Protein AF-A0A1T4L2Z7-F1 (afdb_monomer_lite)

Secondary structure (DSSP, 8-state):
--SSHHHHHHHTTT-S---S--STTSS-BTB-HHHHHHHHSHHHHHHT----SGGGEEEEE-TTS-EEEEEEE-TTB-TTT--BTTGGGHHHH-TTS----HHHHHH-TTS-TTSHHHHHHHHSPPPP---S---------

InterPro domains:
  IPR008228 Uncharacterised conserved protein UCP006173 [PTHR37421] (40-122)

Sequence (141 aa):
MARRTWYLLKWLRVFGLVVVTGIDSLFPAGYGSTMIEQLLDKKNWDALCRRCGRCCFEKIEDERGRVTYTTTACRYLDLDSRQCKIFENRFRINPECIALTPELVCTLDWLPDDCGYRAMLAAVPPPPEEQLHKRKVRRRR

pLDDT: mean 71.91, std 22.51, range [30.11, 95.75]

Organism: NCBI:txid115783

Radius of gyration: 19.52 Å; chains: 1; bounding box: 71×31×44 Å

Structure (mmCIF, N/CA/C/O backbone):
data_AF-A0A1T4L2Z7-F1
#
_entry.id   AF-A0A1T4L2Z7-F1
#
loop_
_atom_site.group_PDB
_atom_site.id
_atom_site.type_symbol
_atom_site.label_atom_id
_atom_site.label_alt_id
_atom_site.label_comp_id
_atom_site.label_asym_id
_atom_site.label_entity_id
_atom_site.label_seq_id
_atom_site.pdbx_PDB_ins_code
_atom_site.Cartn_x
_atom_site.Cartn_y
_atom_site.Cartn_z
_atom_site.occupancy
_atom_site.B_iso_or_equiv
_atom_site.auth_seq_id
_atom_site.auth_comp_id
_atom_site.auth_asym_id
_atom_site.auth_atom_id
_atom_site.pdbx_PDB_model_num
ATOM 1 N N . MET A 1 1 ? -7.483 1.767 24.468 1.00 36.66 1 MET A N 1
ATOM 2 C CA . MET A 1 1 ? -7.011 3.136 24.168 1.00 36.66 1 MET A CA 1
ATOM 3 C C . MET A 1 1 ? -5.496 3.109 23.975 1.00 36.66 1 MET A C 1
ATOM 5 O O . MET A 1 1 ? -4.810 3.182 24.974 1.00 36.66 1 MET A O 1
ATOM 9 N N . ALA A 1 2 ? -4.989 2.904 22.747 1.00 34.72 2 ALA A N 1
ATOM 10 C CA . ALA A 1 2 ? -3.572 3.123 22.354 1.00 34.72 2 ALA A CA 1
ATOM 11 C C . ALA A 1 2 ? -3.299 2.741 20.871 1.00 34.72 2 ALA A C 1
ATOM 13 O O . ALA A 1 2 ? -2.235 2.237 20.546 1.00 34.72 2 ALA A O 1
ATOM 14 N N . ARG A 1 3 ? -4.266 2.894 19.948 1.00 40.03 3 ARG A N 1
ATOM 15 C CA . ARG A 1 3 ? -4.123 2.397 18.553 1.00 40.03 3 ARG A CA 1
ATOM 16 C C . ARG A 1 3 ? -3.798 3.475 17.510 1.00 40.03 3 ARG A C 1
ATOM 18 O O . ARG A 1 3 ? -3.579 3.152 16.355 1.00 40.03 3 ARG A O 1
ATOM 25 N N . ARG A 1 4 ? -3.785 4.755 17.899 1.00 35.03 4 ARG A N 1
ATOM 26 C CA . ARG A 1 4 ? -3.696 5.901 16.969 1.00 35.03 4 ARG A CA 1
ATOM 27 C C . ARG A 1 4 ? -2.411 6.727 17.069 1.00 35.03 4 ARG A C 1
ATOM 29 O O . ARG A 1 4 ? -2.180 7.574 16.221 1.00 35.03 4 ARG A O 1
ATOM 36 N N . THR A 1 5 ? -1.573 6.503 18.077 1.00 30.22 5 THR A N 1
ATOM 37 C CA . THR A 1 5 ? -0.381 7.336 18.323 1.00 30.22 5 THR A CA 1
ATOM 38 C C . THR A 1 5 ? 0.841 6.921 17.500 1.00 30.22 5 THR A C 1
ATOM 40 O O . THR A 1 5 ? 1.730 7.738 17.287 1.00 30.22 5 THR A O 1
ATOM 43 N N . TRP A 1 6 ? 0.881 5.693 16.977 1.00 37.38 6 TRP A N 1
ATOM 44 C CA . TRP A 1 6 ? 2.058 5.173 16.270 1.00 37.38 6 TRP A CA 1
ATOM 45 C C . TRP A 1 6 ? 2.234 5.703 14.840 1.00 37.38 6 TRP A C 1
ATOM 47 O O . TRP A 1 6 ? 3.365 5.987 14.446 1.00 37.38 6 TRP A O 1
ATOM 57 N N . TYR A 1 7 ? 1.148 5.926 14.087 1.00 39.31 7 TYR A N 1
ATOM 58 C CA . TYR A 1 7 ? 1.249 6.540 12.754 1.00 39.31 7 TYR A CA 1
ATOM 59 C C . TYR A 1 7 ? 1.862 7.946 12.831 1.00 39.31 7 TYR A C 1
ATOM 61 O O . TYR A 1 7 ? 2.764 8.247 12.058 1.00 39.31 7 TYR A O 1
ATOM 69 N N . LEU A 1 8 ? 1.484 8.752 13.831 1.00 37.16 8 LEU A N 1
ATOM 70 C CA . LEU A 1 8 ? 2.027 10.098 14.067 1.00 37.16 8 LEU A CA 1
ATOM 71 C C . LEU A 1 8 ? 3.516 10.105 14.455 1.00 37.16 8 LEU A C 1
ATOM 73 O O . LEU A 1 8 ? 4.248 10.989 14.019 1.00 37.16 8 LEU A O 1
ATOM 77 N N . LEU A 1 9 ? 3.992 9.121 15.223 1.00 38.72 9 LEU A N 1
ATOM 78 C CA . LEU A 1 9 ? 5.397 9.048 15.654 1.00 38.72 9 LEU A CA 1
ATOM 79 C C . LEU A 1 9 ? 6.361 8.650 14.521 1.00 38.72 9 LEU A C 1
ATOM 81 O O . LEU A 1 9 ? 7.508 9.096 14.523 1.00 38.72 9 LEU A O 1
ATOM 85 N N . LYS A 1 10 ? 5.902 7.893 13.512 1.00 38.84 10 LYS A N 1
ATOM 86 C CA . LYS A 1 10 ? 6.675 7.654 12.276 1.00 38.84 10 LYS A CA 1
ATOM 87 C C . LYS A 1 10 ? 6.523 8.811 11.272 1.00 38.84 10 LYS A C 1
ATOM 89 O O . LYS A 1 10 ? 7.476 9.116 10.562 1.00 38.84 10 LYS A O 1
ATOM 94 N N . TRP A 1 11 ? 5.379 9.509 11.267 1.00 36.09 11 TRP A N 1
ATOM 95 C CA . TRP A 1 11 ? 5.121 10.694 10.425 1.00 36.09 11 TRP A CA 1
ATOM 96 C C . TRP A 1 11 ? 5.938 11.930 10.849 1.00 36.09 11 TRP A C 1
ATOM 98 O O . TRP A 1 11 ? 6.477 12.639 10.002 1.00 36.09 11 TRP A O 1
ATOM 108 N N . LEU A 1 12 ? 6.123 12.148 12.158 1.00 30.11 12 LEU A N 1
ATOM 109 C CA . LEU A 1 12 ? 6.913 13.261 12.712 1.00 30.11 12 LEU A CA 1
ATOM 110 C C . LEU A 1 12 ? 8.416 13.190 12.395 1.00 30.11 12 LEU A C 1
ATOM 112 O O . LEU A 1 12 ? 9.124 14.171 12.594 1.00 30.11 12 LEU A O 1
ATOM 116 N N . ARG A 1 13 ? 8.912 12.065 11.867 1.00 36.41 13 ARG A N 1
ATOM 117 C CA . ARG A 1 13 ? 10.308 11.921 11.424 1.00 36.41 13 ARG A CA 1
ATOM 118 C C . ARG A 1 13 ? 10.511 12.233 9.932 1.00 36.41 13 ARG A C 1
ATOM 120 O O . ARG A 1 13 ? 11.649 12.253 9.482 1.00 36.41 13 ARG A O 1
ATOM 127 N N . VAL A 1 14 ? 9.433 12.481 9.178 1.00 43.94 14 VAL A N 1
ATOM 128 C CA . VAL A 1 14 ? 9.466 12.685 7.713 1.00 43.94 14 VAL A CA 1
ATOM 129 C C . VAL A 1 14 ? 9.140 14.131 7.305 1.00 43.94 14 VAL A C 1
ATOM 131 O O . VAL A 1 14 ? 9.501 14.555 6.214 1.00 43.94 14 VAL A O 1
ATOM 134 N N . PHE A 1 15 ? 8.555 14.943 8.191 1.00 36.28 15 PHE A N 1
ATOM 135 C CA . PHE A 1 15 ? 8.264 16.366 7.941 1.00 36.28 15 PHE A CA 1
ATOM 136 C C . PHE A 1 15 ? 9.416 17.310 8.339 1.00 36.28 15 PHE A C 1
ATOM 138 O O . PHE A 1 15 ? 9.209 18.378 8.911 1.00 36.28 15 PHE A O 1
ATOM 145 N N . GLY A 1 16 ? 10.651 16.911 8.040 1.00 34.69 16 GLY A N 1
ATOM 146 C CA . GLY A 1 16 ? 11.806 17.804 8.060 1.00 34.69 16 GLY A CA 1
ATOM 147 C C . GLY A 1 16 ? 12.002 18.394 6.670 1.00 34.69 16 GLY A C 1
ATOM 148 O O . GLY A 1 16 ? 12.273 17.652 5.734 1.00 34.69 16 GLY A O 1
ATOM 149 N N . LEU A 1 17 ? 11.832 19.712 6.550 1.00 42.09 17 LEU A N 1
ATOM 150 C CA . LEU A 1 17 ? 12.167 20.540 5.389 1.00 42.09 17 LEU A CA 1
ATOM 151 C C . LEU A 1 17 ? 13.363 19.974 4.591 1.00 42.09 17 LEU A C 1
ATOM 153 O O . LEU A 1 17 ? 14.507 20.104 5.021 1.00 42.09 17 LEU A O 1
ATOM 157 N N . VAL A 1 18 ? 13.119 19.418 3.404 1.00 38.09 18 VAL A N 1
ATOM 158 C CA . VAL A 1 18 ? 14.136 19.380 2.348 1.00 38.09 18 VAL A CA 1
ATOM 159 C C . VAL A 1 18 ? 13.499 19.940 1.092 1.00 38.09 18 VAL A C 1
ATOM 161 O O . VAL A 1 18 ? 12.647 19.342 0.439 1.00 38.09 18 VAL A O 1
ATOM 164 N N . VAL A 1 19 ? 13.892 21.182 0.860 1.00 35.75 19 VAL A N 1
ATOM 165 C CA . VAL A 1 19 ? 13.697 21.967 -0.344 1.00 35.75 19 VAL A CA 1
ATOM 166 C C . VAL A 1 19 ? 14.149 21.154 -1.556 1.00 35.75 19 VAL A C 1
ATOM 168 O O . VAL A 1 19 ? 15.115 20.399 -1.494 1.00 35.75 19 VAL A O 1
ATOM 171 N N . VAL A 1 20 ? 13.424 21.337 -2.654 1.00 42.72 20 VAL A N 1
ATOM 172 C CA . VAL A 1 20 ? 13.698 20.837 -4.001 1.00 42.72 20 VAL A CA 1
ATOM 173 C C . VAL A 1 20 ? 15.110 21.242 -4.451 1.00 42.72 20 VAL A C 1
ATOM 175 O O . VAL A 1 20 ? 15.263 22.241 -5.134 1.00 42.72 20 VAL A O 1
ATOM 178 N N . THR A 1 21 ? 16.142 20.497 -4.062 1.00 43.75 21 THR A N 1
ATOM 179 C CA . THR A 1 21 ? 17.486 20.531 -4.660 1.00 43.75 21 THR A CA 1
ATOM 180 C C . THR A 1 21 ? 18.212 19.230 -4.309 1.00 43.75 21 THR A C 1
ATOM 182 O O . THR A 1 21 ? 18.564 19.029 -3.148 1.00 43.75 21 THR A O 1
ATOM 185 N N . GLY A 1 22 ? 18.467 18.368 -5.299 1.00 42.00 22 GLY A N 1
ATOM 186 C CA . GLY A 1 22 ? 19.474 17.305 -5.176 1.00 42.00 22 GLY A CA 1
ATOM 187 C C . GLY A 1 22 ? 18.988 15.864 -5.341 1.00 42.00 22 GLY A C 1
ATOM 188 O O . GLY A 1 22 ? 19.319 15.023 -4.512 1.00 42.00 22 GLY A O 1
ATOM 189 N N . ILE A 1 23 ? 18.264 15.556 -6.421 1.00 51.12 23 ILE A N 1
ATOM 190 C CA . ILE A 1 23 ? 18.202 14.173 -6.942 1.00 51.12 23 ILE A CA 1
ATOM 191 C C . ILE A 1 23 ? 19.439 13.816 -7.798 1.00 51.12 23 ILE A C 1
ATOM 193 O O . ILE A 1 23 ? 19.660 12.647 -8.092 1.00 51.12 23 ILE A O 1
ATOM 197 N N . ASP A 1 24 ? 20.291 14.798 -8.122 1.00 43.50 24 ASP A N 1
ATOM 198 C CA . ASP A 1 24 ? 21.467 14.651 -8.998 1.00 43.50 24 ASP A CA 1
ATOM 199 C C . ASP A 1 24 ? 22.632 13.824 -8.421 1.00 43.50 24 ASP A C 1
ATOM 201 O O . ASP A 1 24 ? 23.520 13.408 -9.160 1.00 43.50 24 ASP A O 1
ATOM 205 N N . SER A 1 25 ? 22.674 13.568 -7.110 1.00 47.09 25 SER A N 1
ATOM 206 C CA . SER A 1 25 ? 23.894 13.046 -6.466 1.00 47.09 25 SER A CA 1
ATOM 207 C C . SER A 1 25 ? 23.899 11.535 -6.208 1.00 47.09 25 SER A C 1
ATOM 209 O O . SER A 1 25 ? 24.896 11.015 -5.710 1.00 47.09 25 SER A O 1
ATOM 211 N N . LEU A 1 26 ? 22.802 10.824 -6.498 1.00 48.59 26 LEU A N 1
ATOM 212 C CA . LEU A 1 26 ? 22.665 9.382 -6.220 1.00 48.59 26 LEU A CA 1
ATOM 213 C C . LEU A 1 26 ? 22.529 8.509 -7.475 1.00 48.59 26 LEU A C 1
ATOM 215 O O . LEU A 1 26 ? 22.533 7.284 -7.360 1.00 48.59 26 LEU A O 1
ATOM 219 N N . PHE A 1 27 ? 22.464 9.111 -8.663 1.00 48.03 27 PHE A N 1
ATOM 220 C CA . PHE A 1 27 ? 22.361 8.385 -9.926 1.00 48.03 27 PHE A CA 1
ATOM 221 C C . PHE A 1 27 ? 23.576 8.713 -10.808 1.00 48.03 27 PHE A C 1
ATOM 223 O O . PHE A 1 27 ? 23.642 9.807 -11.364 1.00 48.03 27 PHE A O 1
ATOM 230 N N . PRO A 1 28 ? 24.577 7.815 -10.922 1.00 44.25 28 PRO A N 1
ATOM 231 C CA . PRO A 1 28 ? 25.730 8.055 -11.780 1.00 44.25 28 PRO A CA 1
ATOM 232 C C . PRO A 1 28 ? 25.286 8.202 -13.241 1.00 44.25 28 PRO A C 1
ATOM 234 O O . PRO A 1 28 ? 24.531 7.385 -13.774 1.00 44.25 28 PRO A O 1
ATOM 237 N N . ALA A 1 29 ? 25.758 9.279 -13.872 1.00 43.44 29 ALA A N 1
ATOM 238 C CA . ALA A 1 29 ? 25.493 9.641 -15.256 1.00 43.44 29 ALA A CA 1
ATOM 239 C C . ALA A 1 29 ? 25.912 8.506 -16.208 1.00 43.44 29 ALA A C 1
ATOM 241 O O . ALA A 1 29 ? 27.099 8.272 -16.424 1.00 43.44 29 ALA A O 1
ATOM 242 N N . GLY A 1 30 ? 24.938 7.790 -16.776 1.00 44.34 30 GLY A N 1
ATOM 243 C CA . GLY A 1 30 ? 25.217 6.705 -17.723 1.00 44.34 30 GLY A CA 1
ATOM 244 C C . GLY A 1 30 ? 24.032 5.808 -18.078 1.00 44.34 30 GLY A C 1
ATOM 245 O O . GLY A 1 30 ? 24.066 5.146 -19.111 1.00 44.34 30 GLY A O 1
ATOM 246 N N . TYR A 1 31 ? 22.960 5.807 -17.283 1.00 44.62 31 TYR A N 1
ATOM 247 C CA . TYR A 1 31 ? 21.668 5.270 -17.715 1.00 44.62 31 TYR A CA 1
ATOM 248 C C . TYR A 1 31 ? 20.909 6.358 -18.479 1.00 44.62 31 TYR A C 1
ATOM 250 O O . TYR A 1 31 ? 21.046 7.529 -18.137 1.00 44.62 31 TYR A O 1
ATOM 258 N N . GLY A 1 32 ? 20.120 6.012 -19.499 1.00 47.00 32 GLY A N 1
ATOM 259 C CA . GLY A 1 32 ? 19.231 6.970 -20.168 1.00 47.00 32 GLY A CA 1
ATOM 260 C C . GLY A 1 32 ? 18.276 7.606 -19.151 1.00 47.00 32 GLY A C 1
ATOM 261 O O . GLY A 1 32 ? 17.233 7.031 -18.840 1.00 47.00 32 GLY A O 1
ATOM 262 N N . SER A 1 33 ? 18.674 8.755 -18.599 1.00 52.88 33 SER A N 1
ATOM 263 C CA . SER A 1 33 ? 18.112 9.373 -17.390 1.00 52.88 33 SER A CA 1
ATOM 264 C C . SER A 1 33 ? 16.640 9.732 -17.553 1.00 52.88 33 SER A C 1
ATOM 266 O O . SER A 1 33 ? 15.844 9.576 -16.632 1.00 52.88 33 SER A O 1
ATOM 268 N N . THR A 1 34 ? 16.251 10.075 -18.775 1.00 54.81 34 THR A N 1
ATOM 269 C CA . THR A 1 34 ? 14.910 10.548 -19.103 1.00 54.81 34 THR A CA 1
ATOM 270 C C . THR A 1 34 ? 13.822 9.506 -18.868 1.00 54.81 34 THR A C 1
ATOM 272 O O . THR A 1 34 ? 12.734 9.871 -18.442 1.00 54.81 34 THR A O 1
ATOM 275 N N . MET A 1 35 ? 14.075 8.213 -19.107 1.00 58.28 35 MET A N 1
ATOM 276 C CA . MET A 1 35 ? 13.019 7.195 -19.020 1.00 58.28 35 MET A CA 1
ATOM 277 C C . MET A 1 35 ? 12.672 6.852 -17.568 1.00 58.28 35 MET A C 1
ATOM 279 O O . MET A 1 35 ? 11.495 6.739 -17.233 1.00 58.28 35 MET A O 1
ATOM 283 N N . ILE A 1 36 ? 13.677 6.722 -16.694 1.00 62.94 36 ILE A N 1
ATOM 284 C CA . ILE A 1 36 ? 13.454 6.471 -15.262 1.00 62.94 36 ILE A CA 1
ATOM 285 C C . ILE A 1 36 ? 12.857 7.717 -14.611 1.00 62.94 36 ILE A C 1
ATOM 287 O O . ILE A 1 36 ? 11.848 7.603 -13.928 1.00 62.94 36 ILE A O 1
ATOM 291 N N . GLU A 1 37 ? 13.388 8.908 -14.885 1.00 64.44 37 GLU A N 1
ATOM 292 C CA . GLU A 1 37 ? 12.806 10.163 -14.388 1.00 64.44 37 GLU A CA 1
ATOM 293 C C . GLU A 1 37 ? 11.343 10.328 -14.819 1.00 64.44 37 GLU A C 1
ATOM 295 O O . GLU A 1 37 ? 10.490 10.668 -14.000 1.00 64.44 37 GLU A O 1
ATOM 300 N N . GLN A 1 38 ? 11.018 10.006 -16.076 1.00 61.75 38 GLN A N 1
ATOM 301 C CA . GLN A 1 38 ? 9.637 10.005 -16.557 1.00 61.75 38 GLN A CA 1
ATOM 302 C C . GLN A 1 38 ? 8.774 8.960 -15.847 1.00 61.75 38 GLN A C 1
ATOM 304 O O . GLN A 1 38 ? 7.627 9.252 -15.531 1.00 61.75 38 GLN A O 1
ATOM 309 N N . LEU A 1 39 ? 9.282 7.757 -15.573 1.00 64.62 39 LEU A N 1
ATOM 310 C CA . LEU A 1 39 ? 8.547 6.718 -14.838 1.00 64.62 39 LEU A CA 1
ATOM 311 C C . LEU A 1 39 ? 8.280 7.098 -13.375 1.00 64.62 39 LEU A C 1
ATOM 313 O O . LEU A 1 39 ? 7.262 6.693 -12.813 1.00 64.62 39 LEU A O 1
ATOM 317 N N . LEU A 1 40 ? 9.182 7.875 -12.777 1.00 71.12 40 LEU A N 1
ATOM 318 C CA . LEU A 1 40 ? 9.064 8.397 -11.418 1.00 71.12 40 LEU A CA 1
ATOM 319 C C . LEU A 1 40 ? 8.160 9.639 -11.333 1.00 71.12 40 LEU A C 1
ATOM 321 O O . LEU A 1 40 ? 7.780 10.030 -10.226 1.00 71.12 40 LEU A O 1
ATOM 325 N N . ASP A 1 41 ? 7.750 10.225 -12.468 1.00 79.38 41 ASP A N 1
ATOM 326 C CA . ASP A 1 41 ? 6.675 11.218 -12.479 1.00 79.38 41 ASP A CA 1
ATOM 327 C C . ASP A 1 41 ? 5.414 10.624 -11.849 1.00 79.38 41 ASP A C 1
ATOM 329 O O . ASP A 1 41 ? 5.009 9.499 -12.147 1.00 79.38 41 ASP A O 1
ATOM 333 N N . LYS A 1 42 ? 4.745 11.405 -11.000 1.00 73.56 42 LYS A N 1
ATOM 334 C CA . LYS A 1 42 ? 3.601 10.951 -10.203 1.00 73.56 42 LYS A CA 1
ATOM 335 C C . LYS A 1 42 ? 2.520 10.259 -11.038 1.00 73.56 42 LYS A C 1
ATOM 337 O O . LYS A 1 42 ? 1.920 9.295 -10.563 1.00 73.56 42 LYS A O 1
ATOM 342 N N . LYS A 1 43 ? 2.242 10.743 -12.254 1.00 78.00 43 LYS A N 1
ATOM 343 C CA . LYS A 1 43 ? 1.200 10.169 -13.116 1.00 78.00 43 LYS A CA 1
ATOM 344 C C . LYS A 1 43 ? 1.609 8.794 -13.642 1.00 78.00 43 LYS A C 1
ATOM 346 O O . LYS A 1 43 ? 0.792 7.875 -13.641 1.00 78.00 43 LYS A O 1
ATOM 351 N N . ASN A 1 44 ? 2.863 8.655 -14.058 1.00 83.81 44 ASN A N 1
ATOM 352 C CA . ASN A 1 44 ? 3.408 7.396 -14.558 1.00 83.81 44 ASN A CA 1
ATOM 353 C C . ASN A 1 44 ? 3.620 6.397 -13.420 1.00 83.81 44 ASN A C 1
ATOM 355 O O . ASN A 1 44 ? 3.307 5.218 -13.567 1.00 83.81 44 ASN A O 1
ATOM 359 N 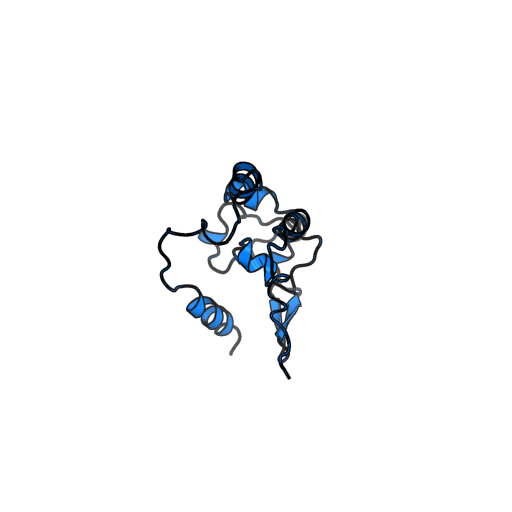N . TRP A 1 45 ? 4.020 6.886 -12.250 1.00 88.06 45 TRP A N 1
ATOM 360 C CA . TRP A 1 45 ? 4.146 6.093 -11.042 1.00 88.06 45 TRP A CA 1
ATOM 361 C C . TRP A 1 45 ? 2.804 5.500 -10.605 1.00 88.06 45 TRP A C 1
ATOM 363 O O . TRP A 1 45 ? 2.687 4.295 -10.391 1.00 88.06 45 TRP A O 1
ATOM 373 N N . ASP A 1 46 ? 1.747 6.313 -10.539 1.00 90.19 46 ASP A N 1
ATOM 374 C CA . ASP A 1 46 ? 0.405 5.836 -10.191 1.00 90.19 46 ASP A CA 1
ATOM 375 C C . ASP A 1 46 ? -0.164 4.839 -11.212 1.00 90.19 46 ASP A C 1
ATOM 377 O O . ASP A 1 46 ? -0.957 3.971 -10.832 1.00 90.19 46 ASP A O 1
ATOM 381 N N . ALA A 1 47 ? 0.275 4.899 -12.474 1.00 90.06 47 ALA A N 1
ATOM 382 C CA . ALA A 1 47 ? -0.090 3.926 -13.503 1.00 90.06 47 ALA A CA 1
ATOM 383 C C . ALA A 1 47 ? 0.497 2.524 -13.247 1.00 90.06 47 ALA A C 1
ATOM 385 O O . ALA A 1 47 ? -0.066 1.535 -13.715 1.00 90.06 47 ALA A O 1
ATOM 386 N N . LEU A 1 48 ? 1.563 2.407 -12.445 1.00 90.62 48 LEU A N 1
ATOM 387 C CA . LEU A 1 48 ? 2.127 1.116 -12.025 1.00 90.62 48 LEU A CA 1
ATOM 388 C C . LEU A 1 48 ? 1.229 0.381 -11.018 1.00 90.62 48 LEU A C 1
ATOM 390 O O . LEU A 1 48 ? 1.415 -0.811 -10.758 1.00 90.62 48 LEU A O 1
ATOM 394 N N . CYS A 1 49 ? 0.248 1.064 -10.422 1.00 90.94 49 CYS A N 1
ATOM 395 C CA . CYS A 1 49 ? -0.666 0.452 -9.471 1.00 90.94 49 CYS A CA 1
ATOM 396 C C . CYS A 1 49 ? -1.520 -0.636 -10.139 1.00 90.94 49 CYS A C 1
ATOM 398 O O . CYS A 1 49 ? -2.459 -0.351 -10.879 1.00 90.94 49 CYS A O 1
ATOM 400 N N . ARG A 1 50 ? -1.293 -1.902 -9.768 1.00 90.75 50 ARG A N 1
ATOM 401 C CA . ARG A 1 50 ? -2.098 -3.059 -10.221 1.00 90.75 50 ARG A CA 1
ATOM 402 C C . ARG A 1 50 ? -3.515 -3.121 -9.632 1.00 90.75 50 ARG A C 1
ATOM 404 O O . ARG A 1 50 ? -4.212 -4.107 -9.834 1.00 90.75 50 ARG A O 1
ATOM 411 N N . ARG A 1 51 ? -3.929 -2.117 -8.849 1.00 89.94 51 ARG A N 1
ATOM 412 C CA . ARG A 1 51 ? -5.247 -2.047 -8.184 1.00 89.94 51 ARG A CA 1
ATOM 413 C C . ARG A 1 51 ? -5.610 -3.309 -7.382 1.00 89.94 51 ARG A C 1
ATOM 415 O O . ARG A 1 51 ? -6.760 -3.719 -7.335 1.00 89.94 51 ARG A O 1
ATOM 422 N N . CYS A 1 52 ? -4.627 -3.905 -6.706 1.00 91.12 52 CYS A N 1
ATOM 423 C CA . CYS A 1 52 ? -4.806 -5.140 -5.933 1.00 91.12 52 CYS A CA 1
ATOM 424 C C . CYS A 1 52 ? -5.414 -4.940 -4.529 1.00 91.12 52 CYS A C 1
ATOM 426 O O . CYS A 1 52 ? -5.624 -5.910 -3.803 1.00 91.12 52 CYS A O 1
ATOM 428 N N . GLY A 1 53 ? -5.626 -3.696 -4.088 1.00 91.50 53 GLY A N 1
ATOM 429 C CA . GLY A 1 53 ? -6.256 -3.367 -2.802 1.00 91.50 53 GLY A CA 1
ATOM 430 C C . GLY A 1 53 ? -5.437 -3.685 -1.540 1.00 91.50 53 GLY A C 1
ATOM 431 O O . GLY A 1 53 ? -5.840 -3.292 -0.449 1.00 91.50 53 GLY A O 1
ATOM 432 N N . ARG A 1 54 ? -4.267 -4.335 -1.636 1.00 91.12 54 ARG A N 1
ATOM 433 C CA . ARG A 1 54 ? -3.445 -4.721 -0.464 1.00 91.12 54 ARG A CA 1
ATOM 434 C C . ARG A 1 54 ? -2.992 -3.517 0.372 1.00 91.12 54 ARG A C 1
ATOM 436 O O . ARG A 1 54 ? -3.010 -3.549 1.604 1.00 91.12 54 ARG A O 1
ATOM 443 N N . CYS A 1 55 ? -2.660 -2.399 -0.274 1.00 92.12 55 CYS A N 1
ATOM 444 C CA . CYS A 1 55 ? -2.327 -1.152 0.421 1.00 92.12 55 CYS A CA 1
ATOM 445 C C . CYS A 1 55 ? -3.522 -0.541 1.184 1.00 92.12 55 CYS A C 1
ATOM 447 O O . CYS A 1 55 ? -3.293 0.248 2.097 1.00 92.12 55 CYS A O 1
ATOM 449 N N . CYS A 1 56 ? -4.761 -0.965 0.908 1.00 94.38 56 CYS A N 1
ATOM 450 C CA . CYS A 1 56 ? -5.980 -0.440 1.524 1.00 94.38 56 CYS A CA 1
ATOM 451 C C . CYS A 1 56 ? -6.439 -1.181 2.792 1.00 94.38 56 CYS A C 1
ATOM 453 O O . CYS A 1 56 ? -7.364 -0.703 3.438 1.00 94.38 56 CYS A O 1
ATOM 455 N N . PHE A 1 57 ? -5.840 -2.315 3.162 1.00 93.81 57 PHE A N 1
ATOM 456 C CA . PHE A 1 57 ? -6.139 -2.988 4.438 1.00 93.81 57 PHE A CA 1
ATOM 457 C C . PHE A 1 57 ? -5.387 -2.345 5.600 1.00 93.81 57 PHE A C 1
ATOM 459 O O . PHE A 1 57 ? -4.302 -1.808 5.398 1.00 93.81 57 PHE A O 1
ATOM 466 N N . GLU A 1 58 ? -5.920 -2.397 6.813 1.00 92.06 58 GLU A N 1
ATOM 467 C CA . GLU A 1 58 ? -5.181 -1.981 8.005 1.00 92.06 58 GLU A CA 1
ATOM 468 C C . GLU A 1 58 ? -4.000 -2.933 8.252 1.00 92.06 58 GLU A C 1
ATOM 470 O O . GLU A 1 58 ? -4.098 -4.145 8.023 1.00 92.06 58 GLU A O 1
ATOM 475 N N . LYS A 1 59 ? -2.877 -2.357 8.689 1.00 90.50 59 LYS A N 1
ATOM 476 C CA . LYS A 1 59 ? -1.650 -3.076 9.027 1.00 90.50 59 LYS A CA 1
ATOM 477 C C . LYS A 1 59 ? -1.398 -2.964 10.519 1.00 90.50 59 LYS A C 1
ATOM 479 O O . LYS A 1 59 ? -1.555 -1.885 11.083 1.00 90.50 59 LYS A O 1
ATOM 484 N N . ILE A 1 60 ? -0.952 -4.057 11.120 1.00 92.62 60 ILE A N 1
ATOM 485 C CA . ILE A 1 60 ? -0.467 -4.078 12.499 1.00 92.62 60 ILE A CA 1
ATOM 486 C C . ILE A 1 60 ? 0.989 -4.524 12.506 1.00 92.62 60 ILE A C 1
ATOM 488 O O . ILE A 1 60 ? 1.367 -5.426 11.760 1.00 92.62 60 ILE A O 1
ATOM 492 N N . GLU A 1 61 ? 1.792 -3.868 13.329 1.00 91.88 61 GLU A N 1
ATOM 493 C CA . GLU A 1 61 ? 3.186 -4.221 13.580 1.00 91.88 61 GLU A CA 1
ATOM 494 C C . GLU A 1 61 ? 3.264 -4.925 14.938 1.00 91.88 61 GLU A C 1
ATOM 496 O O . GLU A 1 61 ? 2.624 -4.481 15.895 1.00 91.88 61 GLU A O 1
ATOM 501 N N . ASP A 1 62 ? 3.979 -6.047 15.009 1.00 90.75 62 ASP A N 1
ATOM 502 C CA . ASP A 1 62 ? 4.222 -6.756 16.267 1.00 90.75 62 ASP A CA 1
ATOM 503 C C . ASP A 1 62 ? 5.453 -6.208 17.016 1.00 90.75 62 ASP A C 1
ATOM 505 O O . ASP A 1 62 ? 6.173 -5.336 16.532 1.00 90.75 62 ASP A O 1
ATOM 509 N N . GLU A 1 63 ? 5.729 -6.745 18.207 1.00 93.44 63 GLU A N 1
ATOM 510 C CA . GLU A 1 63 ? 6.883 -6.350 19.034 1.00 93.44 63 GLU A CA 1
ATOM 511 C C . GLU A 1 63 ? 8.246 -6.604 18.361 1.00 93.44 63 GLU A C 1
ATOM 513 O O . GLU A 1 63 ? 9.267 -6.084 18.807 1.00 93.44 63 GLU A O 1
ATOM 518 N N . ARG A 1 64 ? 8.279 -7.408 17.292 1.00 90.62 64 ARG A N 1
ATOM 519 C CA . ARG A 1 64 ? 9.480 -7.749 16.519 1.00 90.62 64 ARG A CA 1
ATOM 520 C C . ARG A 1 64 ? 9.594 -6.928 15.231 1.00 90.62 64 ARG A C 1
ATOM 522 O O . ARG A 1 64 ? 10.504 -7.184 14.445 1.00 90.62 64 ARG A O 1
ATOM 529 N N . GLY A 1 65 ? 8.689 -5.978 14.997 1.00 86.81 65 GLY A N 1
ATOM 530 C CA . GLY A 1 65 ? 8.664 -5.148 13.794 1.00 86.81 65 GLY A CA 1
ATOM 531 C C . GLY A 1 65 ? 8.045 -5.827 12.569 1.00 86.81 65 GLY A C 1
ATOM 532 O O . GLY A 1 65 ? 8.135 -5.307 11.457 1.00 86.81 65 GLY A O 1
ATOM 533 N N . ARG A 1 66 ? 7.410 -6.998 12.721 1.00 88.62 66 ARG A N 1
ATOM 534 C CA . ARG A 1 66 ? 6.736 -7.671 11.606 1.00 88.62 66 ARG A CA 1
ATOM 535 C C . ARG A 1 66 ? 5.389 -7.016 11.359 1.00 88.62 66 ARG A C 1
ATOM 537 O O . ARG A 1 66 ? 4.512 -7.017 12.220 1.00 88.62 66 ARG A O 1
ATOM 544 N N . VAL A 1 67 ? 5.196 -6.550 10.133 1.00 90.94 67 VAL A N 1
ATOM 545 C CA . VAL A 1 67 ? 3.929 -5.970 9.699 1.00 90.94 67 VAL A CA 1
ATOM 546 C C . VAL A 1 67 ? 3.038 -7.041 9.064 1.00 90.94 67 VAL A C 1
ATOM 548 O O . VAL A 1 67 ? 3.454 -7.750 8.149 1.00 90.94 67 VAL A O 1
ATOM 551 N N . THR A 1 68 ? 1.796 -7.148 9.534 1.00 89.50 68 THR A N 1
ATOM 552 C CA . THR A 1 68 ? 0.786 -8.084 9.017 1.00 89.50 68 THR A CA 1
ATOM 553 C C . THR A 1 68 ? -0.498 -7.366 8.617 1.00 89.50 68 THR A C 1
ATOM 555 O O . THR A 1 68 ? -0.846 -6.312 9.154 1.00 89.50 68 THR A O 1
ATOM 558 N N . TYR A 1 69 ? -1.198 -7.933 7.633 1.00 90.31 69 TYR A N 1
ATOM 559 C CA . TYR A 1 69 ? -2.493 -7.437 7.177 1.00 90.31 69 TYR A CA 1
ATOM 560 C C . TYR A 1 69 ? -3.603 -7.901 8.113 1.00 90.31 69 TYR A C 1
ATOM 562 O O . TYR A 1 69 ? -3.617 -9.049 8.555 1.00 90.31 69 TYR A O 1
ATOM 570 N N . THR A 1 70 ? -4.578 -7.032 8.339 1.00 91.81 70 THR A N 1
ATOM 571 C CA . THR A 1 70 ? -5.836 -7.395 8.996 1.00 91.81 70 THR A CA 1
ATOM 572 C C . THR A 1 70 ? -6.954 -7.578 7.966 1.00 91.81 70 THR A C 1
ATOM 574 O O . THR A 1 70 ? -6.806 -7.249 6.786 1.00 91.81 70 THR A O 1
ATOM 577 N N . THR A 1 71 ? -8.109 -8.069 8.413 1.00 92.06 71 THR A N 1
ATOM 578 C CA . THR A 1 71 ? -9.336 -8.138 7.603 1.00 92.06 71 THR A CA 1
ATOM 579 C C . THR A 1 71 ? -10.056 -6.791 7.491 1.00 92.06 71 THR A C 1
ATOM 581 O O . THR A 1 71 ? -11.039 -6.681 6.760 1.00 92.06 71 THR A O 1
ATOM 584 N N . THR A 1 72 ? -9.584 -5.757 8.191 1.00 94.75 72 THR A N 1
ATOM 585 C CA . THR A 1 72 ? -10.199 -4.430 8.189 1.00 94.75 72 THR A CA 1
ATOM 586 C C . THR A 1 72 ? -9.777 -3.665 6.939 1.00 94.75 72 THR A C 1
ATOM 588 O O . THR A 1 72 ? -8.618 -3.277 6.785 1.00 94.75 72 THR A O 1
ATOM 591 N N . ALA A 1 73 ? -10.720 -3.434 6.031 1.00 94.38 73 ALA A N 1
ATOM 592 C CA . ALA A 1 73 ? -10.497 -2.625 4.840 1.00 94.38 73 ALA A CA 1
ATOM 593 C C . ALA A 1 73 ? -10.707 -1.128 5.110 1.00 94.38 73 ALA A C 1
ATOM 595 O O . ALA A 1 73 ? -11.559 -0.726 5.903 1.00 94.38 73 ALA A O 1
ATOM 596 N N . CYS A 1 74 ? -9.973 -0.287 4.382 1.00 93.94 74 CYS A N 1
ATOM 597 C CA . CYS A 1 74 ? -10.268 1.135 4.262 1.00 93.94 74 CYS A CA 1
ATOM 598 C C . CYS A 1 74 ? -11.704 1.339 3.760 1.00 93.94 74 CYS A C 1
ATOM 600 O O . CYS A 1 74 ? -12.146 0.665 2.831 1.00 93.94 74 CYS A O 1
ATOM 602 N N . ARG A 1 75 ? -12.398 2.347 4.301 1.00 94.31 75 ARG A N 1
ATOM 603 C CA . ARG A 1 75 ? -13.784 2.690 3.928 1.00 94.31 75 ARG A CA 1
ATOM 604 C C . ARG A 1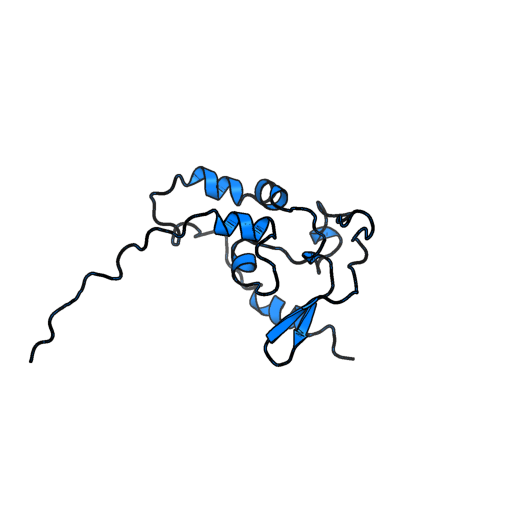 75 ? -13.999 3.004 2.441 1.00 94.31 75 ARG A C 1
ATOM 606 O O . ARG A 1 75 ? -15.138 3.051 1.993 1.00 94.31 75 ARG A O 1
ATOM 613 N N . TYR A 1 76 ? -12.926 3.292 1.703 1.00 95.44 76 TYR A N 1
ATOM 614 C CA . TYR A 1 76 ? -12.965 3.621 0.276 1.00 95.44 76 TYR A CA 1
ATOM 615 C C . TYR A 1 76 ? -12.524 2.466 -0.632 1.00 95.44 76 TYR A C 1
ATOM 617 O O . TYR A 1 76 ? -12.451 2.645 -1.850 1.00 95.44 76 TYR A O 1
ATOM 625 N N . LEU A 1 77 ? -12.202 1.302 -0.063 1.00 95.75 77 LEU A N 1
ATOM 626 C CA . LEU A 1 77 ? -11.945 0.093 -0.832 1.00 95.75 77 LEU A CA 1
ATOM 627 C C . LEU A 1 77 ? -13.276 -0.540 -1.236 1.00 95.75 77 LEU A C 1
ATOM 629 O O . LEU A 1 77 ? -14.148 -0.770 -0.402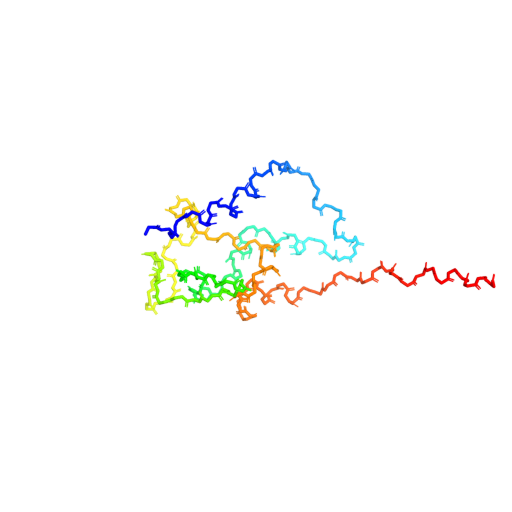 1.00 95.75 77 LEU A O 1
ATOM 633 N N . ASP A 1 78 ? -13.419 -0.838 -2.518 1.00 95.06 78 ASP A N 1
ATOM 634 C CA . ASP A 1 78 ? -14.467 -1.717 -3.008 1.00 95.06 78 ASP A CA 1
ATOM 635 C C . ASP A 1 78 ? -14.028 -3.178 -2.820 1.00 95.06 78 ASP A C 1
ATOM 637 O O . ASP A 1 78 ? -12.976 -3.572 -3.324 1.00 95.06 78 ASP A O 1
ATOM 641 N N . LEU A 1 79 ? -14.766 -3.963 -2.031 1.00 92.44 79 LEU A N 1
ATOM 642 C CA . LEU A 1 79 ? -14.348 -5.323 -1.668 1.00 92.44 79 LEU A CA 1
ATOM 643 C C . LEU A 1 79 ? -14.535 -6.325 -2.810 1.00 92.44 79 LEU A C 1
ATOM 645 O O . LEU A 1 79 ? -13.723 -7.243 -2.926 1.00 92.44 79 LEU A O 1
ATOM 649 N N . ASP A 1 80 ? -15.537 -6.109 -3.662 1.00 92.31 80 ASP A N 1
ATOM 650 C CA . ASP A 1 80 ? -15.829 -6.948 -4.822 1.00 92.31 80 ASP A CA 1
ATOM 651 C C . ASP A 1 80 ? -14.783 -6.751 -5.922 1.00 92.31 80 ASP A C 1
ATOM 653 O O . ASP A 1 80 ? -14.132 -7.697 -6.360 1.00 92.31 80 ASP A O 1
ATOM 657 N N . SER A 1 81 ? -14.555 -5.501 -6.331 1.00 92.88 81 SER A N 1
ATOM 658 C CA . SER A 1 81 ? -13.610 -5.182 -7.408 1.00 92.88 81 SER A CA 1
ATOM 659 C C . SER A 1 81 ? -12.158 -5.040 -6.941 1.00 92.88 81 SER A C 1
ATOM 661 O O . SER A 1 81 ? -11.255 -4.988 -7.774 1.00 92.88 81 SER A O 1
ATOM 663 N N . ARG A 1 82 ? -11.917 -4.945 -5.624 1.00 91.75 82 ARG A N 1
ATOM 664 C CA . ARG A 1 82 ? -10.617 -4.631 -4.988 1.00 91.75 82 ARG A CA 1
ATOM 665 C C . ARG A 1 82 ? -10.029 -3.264 -5.362 1.00 91.75 82 ARG A C 1
ATOM 667 O O . ARG A 1 82 ? -8.865 -2.990 -5.054 1.00 91.75 82 ARG A O 1
ATOM 674 N N . GLN A 1 83 ? -10.820 -2.377 -5.965 1.00 92.94 83 GLN A N 1
ATOM 675 C CA . GLN A 1 83 ? -10.365 -1.064 -6.421 1.00 92.94 83 GLN A CA 1
ATOM 676 C C . GLN A 1 83 ? -10.635 0.032 -5.383 1.00 92.94 83 GLN A C 1
ATOM 678 O O . GLN A 1 83 ? -11.633 0.025 -4.663 1.00 92.94 83 GLN A O 1
ATOM 683 N N . CYS A 1 84 ? -9.732 1.011 -5.306 1.00 93.88 84 CYS A N 1
ATOM 684 C CA . CYS A 1 84 ? -9.937 2.199 -4.482 1.00 93.88 84 CYS A CA 1
ATOM 685 C C . CYS A 1 84 ? -10.868 3.174 -5.212 1.00 93.88 84 CYS A C 1
ATOM 687 O O . CYS A 1 84 ? -10.516 3.684 -6.275 1.00 93.88 84 CYS A O 1
ATOM 689 N N . LYS A 1 85 ? -12.023 3.480 -4.611 1.00 94.25 85 LYS A N 1
ATOM 690 C CA . LYS A 1 85 ? -13.064 4.346 -5.200 1.00 94.25 85 LYS A CA 1
ATOM 691 C C . LYS A 1 85 ? -12.615 5.794 -5.398 1.00 94.25 85 LYS A C 1
ATOM 693 O O . LYS A 1 85 ? -13.203 6.522 -6.185 1.00 94.25 85 LYS A O 1
ATOM 698 N N . ILE A 1 86 ? -11.584 6.215 -4.669 1.00 94.75 86 ILE A N 1
ATOM 699 C CA . ILE A 1 86 ? -11.087 7.596 -4.647 1.00 94.75 86 ILE A CA 1
ATOM 700 C C . ILE A 1 86 ? -9.617 7.694 -5.064 1.00 94.75 86 ILE A C 1
ATOM 702 O O . ILE A 1 86 ? -8.944 8.631 -4.649 1.00 94.75 86 ILE A O 1
ATOM 706 N N . PHE A 1 87 ? -9.085 6.729 -5.824 1.00 93.00 87 PHE A N 1
ATOM 707 C CA . PHE A 1 87 ? -7.639 6.593 -6.050 1.00 93.00 87 PHE A CA 1
ATOM 708 C C . PHE A 1 87 ? -6.955 7.901 -6.485 1.00 93.00 87 PHE A C 1
ATOM 710 O O . PHE A 1 87 ? -5.956 8.288 -5.886 1.00 93.00 87 PHE A O 1
ATOM 717 N N . GLU A 1 88 ? -7.525 8.631 -7.443 1.00 92.06 88 GLU A N 1
ATOM 718 C CA . GLU A 1 88 ? -6.975 9.896 -7.962 1.00 92.06 88 GLU A CA 1
ATOM 719 C C . GLU A 1 88 ? -6.910 11.009 -6.903 1.00 92.06 88 GLU A C 1
ATOM 721 O O . GLU A 1 88 ? -5.972 11.801 -6.864 1.00 92.06 88 GLU A O 1
ATOM 726 N N . ASN A 1 89 ? -7.885 11.039 -5.993 1.00 93.12 89 ASN A N 1
ATOM 727 C CA . ASN A 1 89 ? -8.033 12.058 -4.953 1.00 93.12 89 ASN A CA 1
ATOM 728 C C . ASN A 1 89 ? -7.678 11.533 -3.550 1.00 93.12 89 ASN A C 1
ATOM 730 O O . ASN A 1 89 ? -8.000 12.176 -2.546 1.00 93.12 89 ASN A O 1
ATOM 734 N N . ARG A 1 90 ? -7.023 10.368 -3.456 1.00 93.81 90 ARG A N 1
ATOM 735 C CA . ARG A 1 90 ? -6.896 9.601 -2.206 1.00 93.81 90 ARG A CA 1
ATOM 736 C C . ARG A 1 90 ? -6.202 10.365 -1.088 1.00 93.81 90 ARG A C 1
ATOM 738 O O . ARG A 1 90 ? -6.672 10.305 0.036 1.00 93.81 90 ARG A O 1
ATOM 745 N N . PHE A 1 91 ? -5.166 11.140 -1.397 1.00 92.31 91 PHE A N 1
ATOM 746 C CA . PHE A 1 91 ? -4.438 11.933 -0.399 1.00 92.31 91 PHE A CA 1
ATOM 747 C C . PHE A 1 91 ? -5.202 13.180 0.057 1.00 92.31 91 PHE A C 1
ATOM 749 O O . PHE A 1 91 ? -4.987 13.661 1.162 1.00 92.31 91 PHE A O 1
ATOM 756 N N . ARG A 1 92 ? -6.121 13.690 -0.774 1.00 94.31 92 ARG A N 1
ATOM 757 C CA . ARG A 1 92 ? -6.975 14.835 -0.431 1.00 94.31 92 ARG A CA 1
ATOM 758 C C . ARG A 1 92 ? -8.147 14.416 0.454 1.00 94.31 92 ARG A C 1
ATOM 760 O O . ARG A 1 92 ? -8.507 15.133 1.375 1.00 94.31 92 ARG A O 1
ATOM 767 N N . ILE A 1 93 ? -8.752 13.267 0.153 1.00 93.69 93 ILE A N 1
ATOM 768 C CA . ILE A 1 93 ? -9.948 12.761 0.846 1.00 93.69 93 ILE A CA 1
ATOM 769 C C . ILE A 1 93 ? -9.577 11.906 2.068 1.00 93.69 93 ILE A C 1
ATOM 771 O O . ILE A 1 93 ? -10.301 11.899 3.062 1.00 93.69 93 ILE A O 1
ATOM 775 N N . ASN A 1 94 ? -8.461 11.177 2.007 1.00 92.56 94 ASN A N 1
ATOM 776 C CA . ASN A 1 94 ? -7.956 10.333 3.085 1.00 92.56 94 ASN A CA 1
ATOM 777 C C . ASN A 1 94 ? -6.466 10.624 3.348 1.00 92.56 94 ASN A C 1
ATOM 779 O O . ASN A 1 94 ? -5.608 9.932 2.793 1.00 92.56 94 ASN A O 1
ATOM 783 N N . PRO A 1 95 ? -6.143 11.607 4.206 1.00 89.88 95 PRO A N 1
ATOM 784 C CA . PRO A 1 95 ? -4.758 11.960 4.543 1.00 89.88 95 PRO A CA 1
ATOM 785 C C . PRO A 1 95 ? -3.944 10.797 5.133 1.00 89.88 95 PRO A C 1
ATOM 787 O O . PRO A 1 95 ? -2.730 10.753 4.978 1.00 89.88 95 PRO A O 1
ATOM 790 N N . GLU A 1 96 ? -4.620 9.813 5.734 1.00 84.88 96 GLU A N 1
ATOM 791 C CA . GLU A 1 96 ? -4.020 8.581 6.266 1.00 84.88 96 GLU A CA 1
ATOM 792 C C . GLU A 1 96 ? -3.602 7.581 5.167 1.00 84.88 96 GLU A C 1
ATOM 794 O O . GLU A 1 96 ? -3.059 6.512 5.450 1.00 84.88 96 GLU A O 1
ATOM 799 N N . CYS A 1 97 ? -3.897 7.863 3.892 1.00 91.69 97 CYS A N 1
ATOM 800 C CA . CYS A 1 97 ? -3.502 6.994 2.791 1.00 91.69 97 CYS A CA 1
ATOM 801 C C . CYS A 1 97 ? -1.977 6.983 2.645 1.00 91.69 97 CYS A C 1
ATOM 803 O O . CYS A 1 97 ? -1.358 8.025 2.442 1.00 91.69 97 CYS A O 1
ATOM 805 N N . ILE A 1 98 ? -1.376 5.792 2.651 1.00 89.94 98 ILE A N 1
ATOM 806 C CA . ILE A 1 98 ? 0.066 5.653 2.443 1.00 89.94 98 ILE A CA 1
ATOM 807 C C . ILE A 1 98 ? 0.467 6.111 1.033 1.00 89.94 98 ILE A C 1
ATOM 809 O O . ILE A 1 98 ? -0.099 5.665 0.029 1.00 89.94 98 ILE A O 1
ATOM 813 N N . ALA A 1 99 ? 1.450 7.006 0.961 1.00 89.50 99 ALA A N 1
ATOM 814 C CA . ALA A 1 99 ? 2.090 7.406 -0.283 1.00 89.50 99 ALA A CA 1
ATOM 815 C C . ALA A 1 99 ? 3.222 6.424 -0.587 1.00 89.50 99 ALA A C 1
ATOM 817 O O . ALA A 1 99 ? 4.285 6.496 0.017 1.00 89.50 99 ALA A O 1
ATOM 818 N N . LEU A 1 100 ? 2.972 5.475 -1.489 1.00 90.75 100 LEU A N 1
ATOM 819 C CA . LEU A 1 100 ? 3.965 4.488 -1.916 1.00 90.75 100 LEU A CA 1
ATOM 820 C C . LEU A 1 100 ? 5.005 5.153 -2.822 1.00 90.75 100 LEU A C 1
ATOM 822 O O . LEU A 1 100 ? 4.940 4.962 -4.026 1.00 90.75 100 LEU A O 1
ATOM 826 N N . THR A 1 101 ? 5.910 5.966 -2.278 1.00 87.62 101 THR A N 1
ATOM 827 C CA . THR A 1 101 ? 7.014 6.549 -3.058 1.00 87.62 101 THR A CA 1
ATOM 828 C C . THR A 1 101 ? 8.063 5.479 -3.387 1.00 87.62 101 THR A C 1
ATOM 830 O O . THR A 1 101 ? 8.114 4.458 -2.694 1.00 87.62 101 THR A O 1
ATOM 833 N N . PRO A 1 102 ? 8.897 5.674 -4.420 1.00 85.25 102 PRO A N 1
ATOM 834 C CA . PRO A 1 102 ? 9.958 4.733 -4.782 1.00 85.25 102 PRO A CA 1
ATOM 835 C C . PRO A 1 102 ? 10.870 4.384 -3.600 1.00 85.25 102 PRO A C 1
ATOM 837 O O . PRO A 1 102 ? 11.137 3.212 -3.343 1.00 85.25 102 PRO A O 1
ATOM 840 N N . GLU A 1 103 ? 11.270 5.391 -2.822 1.00 82.44 103 GLU A N 1
ATOM 841 C CA . GLU A 1 103 ? 12.141 5.232 -1.655 1.00 82.44 103 GLU A CA 1
ATOM 842 C C . GLU A 1 103 ? 11.431 4.445 -0.557 1.00 82.44 103 GLU A C 1
ATOM 844 O O . GLU A 1 103 ? 12.007 3.534 0.037 1.00 82.44 103 GLU A O 1
ATOM 849 N N . LEU A 1 104 ? 10.155 4.765 -0.305 1.00 84.75 104 LEU A N 1
ATOM 850 C CA . LEU A 1 104 ? 9.379 4.079 0.715 1.00 84.75 104 LEU A CA 1
ATOM 851 C C . LEU A 1 104 ? 9.176 2.613 0.335 1.00 84.75 104 LEU A C 1
ATOM 853 O O . LEU A 1 104 ? 9.397 1.747 1.172 1.00 84.75 104 LEU A O 1
ATOM 857 N N . VAL A 1 105 ? 8.805 2.318 -0.913 1.00 89.50 105 VAL A N 1
ATOM 858 C CA . VAL A 1 105 ? 8.542 0.952 -1.395 1.00 89.50 105 VAL A CA 1
ATOM 859 C C . VAL A 1 105 ? 9.736 0.022 -1.167 1.00 89.50 105 VAL A C 1
ATOM 861 O O . VAL A 1 105 ? 9.519 -1.114 -0.750 1.00 89.50 105 VAL A O 1
ATOM 864 N N . CYS A 1 106 ? 10.969 0.507 -1.334 1.00 84.19 106 CYS A N 1
ATOM 865 C CA . CYS A 1 106 ? 12.188 -0.258 -1.043 1.00 84.19 106 CYS A CA 1
ATOM 866 C C . CYS A 1 106 ? 12.339 -0.658 0.435 1.00 84.19 106 CYS A C 1
ATOM 868 O O . CYS A 1 106 ? 13.056 -1.603 0.741 1.00 84.19 106 CYS A O 1
ATOM 870 N N . THR A 1 107 ? 11.675 0.051 1.349 1.00 83.38 107 THR A N 1
ATOM 871 C CA . THR A 1 107 ? 11.756 -0.176 2.804 1.00 83.38 107 THR A CA 1
ATOM 872 C C . THR A 1 107 ? 10.560 -0.940 3.379 1.00 83.38 107 THR A C 1
ATOM 874 O O . THR A 1 107 ? 10.549 -1.272 4.562 1.00 83.38 107 THR A O 1
ATOM 877 N N . LEU A 1 108 ? 9.511 -1.189 2.584 1.00 87.44 108 LEU A N 1
ATOM 878 C CA . LEU A 1 108 ? 8.276 -1.816 3.066 1.00 87.44 108 LEU A CA 1
ATOM 879 C C . LEU A 1 108 ? 8.336 -3.340 2.923 1.00 87.44 108 LEU A C 1
ATOM 881 O O . LEU A 1 108 ? 7.881 -3.898 1.926 1.00 87.44 108 LEU A O 1
ATOM 885 N N . ASP A 1 109 ? 8.794 -4.031 3.963 1.00 86.75 109 ASP A N 1
ATOM 886 C CA . ASP A 1 109 ? 8.907 -5.500 3.963 1.00 86.75 109 ASP A CA 1
ATOM 887 C C . ASP A 1 109 ? 7.566 -6.239 3.807 1.00 86.75 109 ASP A C 1
ATOM 889 O O . ASP A 1 109 ? 7.516 -7.355 3.298 1.00 86.75 109 ASP A O 1
ATOM 893 N N . TRP A 1 110 ? 6.450 -5.617 4.200 1.00 89.19 110 TRP A N 1
ATOM 894 C CA . TRP A 1 110 ? 5.111 -6.205 4.056 1.00 89.19 110 TRP A CA 1
ATOM 895 C C . TRP A 1 110 ? 4.544 -6.108 2.642 1.00 89.19 110 TRP A C 1
ATOM 897 O O . TRP A 1 110 ? 3.533 -6.754 2.341 1.00 89.19 110 TRP A O 1
ATOM 907 N N . LEU A 1 111 ? 5.125 -5.263 1.787 1.00 91.38 111 LEU A N 1
ATOM 908 C CA . LEU A 1 111 ? 4.647 -5.084 0.428 1.00 91.38 111 LEU A CA 1
ATOM 909 C C . LEU A 1 111 ? 5.197 -6.227 -0.435 1.00 91.38 111 LEU A C 1
ATOM 911 O O . LEU A 1 111 ? 6.405 -6.320 -0.596 1.00 91.38 111 LEU A O 1
ATOM 915 N N . PRO A 1 112 ? 4.355 -7.093 -1.004 1.00 90.56 112 PRO A N 1
ATOM 916 C CA . PRO A 1 112 ? 4.826 -8.287 -1.696 1.00 90.56 112 PRO A CA 1
ATOM 917 C C . PRO A 1 112 ? 5.448 -7.952 -3.058 1.00 90.56 112 PRO A C 1
ATOM 919 O O . PRO A 1 112 ? 5.130 -6.920 -3.658 1.00 90.56 112 PRO A O 1
ATOM 922 N N . ASP A 1 113 ? 6.311 -8.836 -3.558 1.00 89.00 113 ASP A N 1
ATOM 923 C CA . ASP A 1 113 ? 7.101 -8.614 -4.780 1.00 89.00 113 ASP A CA 1
ATOM 924 C C . ASP A 1 113 ? 6.248 -8.501 -6.056 1.00 89.00 113 ASP A C 1
ATOM 926 O O . ASP A 1 113 ? 6.633 -7.839 -7.016 1.00 89.00 113 ASP A O 1
ATOM 930 N N . ASP A 1 114 ? 5.040 -9.070 -6.056 1.00 89.69 114 ASP A N 1
ATOM 931 C CA . ASP A 1 114 ? 4.055 -8.930 -7.135 1.00 89.69 114 ASP A CA 1
ATOM 932 C C . ASP A 1 114 ? 3.287 -7.591 -7.092 1.00 89.69 114 ASP A C 1
ATOM 934 O O . ASP A 1 114 ? 2.414 -7.343 -7.933 1.00 89.69 114 ASP A O 1
ATOM 938 N N . CYS A 1 115 ? 3.576 -6.704 -6.136 1.00 92.12 115 CYS A N 1
ATOM 939 C CA . CYS A 1 115 ? 3.055 -5.344 -6.158 1.00 92.12 115 CYS A CA 1
ATOM 940 C C . CYS A 1 115 ? 3.621 -4.593 -7.368 1.00 92.12 115 CYS A C 1
ATOM 942 O O . CYS A 1 115 ? 4.827 -4.583 -7.574 1.00 92.12 115 CYS A O 1
ATOM 944 N N . 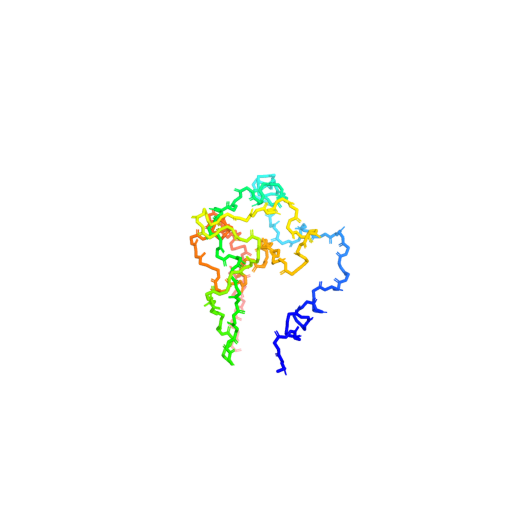GLY A 1 116 ? 2.772 -3.915 -8.146 1.00 90.44 116 GLY A N 1
ATOM 945 C CA . G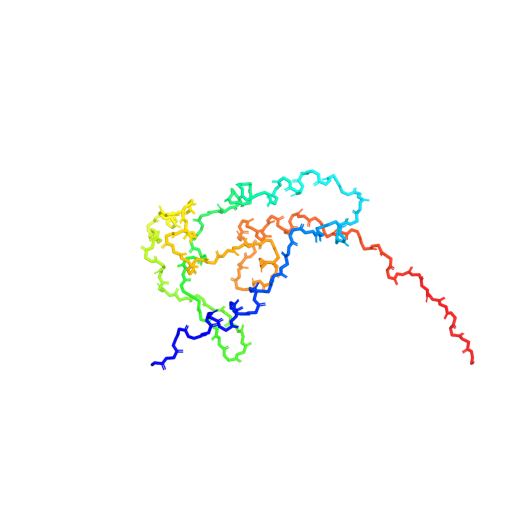LY A 1 116 ? 3.213 -3.240 -9.374 1.00 90.44 116 GLY A CA 1
ATOM 946 C C . GLY A 1 116 ? 4.340 -2.223 -9.170 1.00 90.44 116 GLY A C 1
ATOM 947 O O . GLY A 1 116 ? 5.252 -2.166 -9.986 1.00 90.44 116 GLY A O 1
ATOM 948 N N . TYR A 1 117 ? 4.343 -1.513 -8.037 1.00 90.75 117 TYR A N 1
ATOM 949 C CA . TYR A 1 117 ? 5.431 -0.606 -7.664 1.00 90.75 117 TYR A CA 1
ATOM 950 C C . TYR A 1 117 ? 6.752 -1.346 -7.398 1.00 90.75 117 TYR A C 1
ATOM 952 O O . TYR A 1 117 ? 7.801 -0.947 -7.891 1.00 90.75 117 TYR A O 1
ATOM 960 N N . ARG A 1 118 ? 6.700 -2.452 -6.645 1.00 89.44 118 ARG A N 1
ATOM 961 C CA . ARG A 1 118 ? 7.883 -3.242 -6.264 1.00 89.44 118 ARG A CA 1
ATOM 962 C C . ARG A 1 118 ? 8.443 -4.021 -7.455 1.00 89.44 118 ARG A C 1
ATOM 964 O O . ARG A 1 118 ? 9.647 -4.011 -7.680 1.00 89.44 118 ARG A O 1
ATOM 971 N N . ALA A 1 119 ? 7.560 -4.601 -8.266 1.00 88.50 119 ALA A N 1
ATOM 972 C CA . ALA A 1 119 ? 7.907 -5.276 -9.510 1.00 88.50 119 ALA A CA 1
ATOM 973 C C . ALA A 1 119 ? 8.616 -4.337 -10.498 1.00 88.50 119 ALA A C 1
ATOM 975 O O . ALA A 1 119 ? 9.563 -4.754 -11.157 1.00 88.50 119 ALA A O 1
ATOM 976 N N . MET A 1 120 ? 8.190 -3.070 -10.577 1.00 85.44 120 MET A N 1
ATOM 977 C CA . MET A 1 120 ? 8.860 -2.079 -11.417 1.00 85.44 120 MET A CA 1
ATOM 978 C C . MET A 1 120 ? 10.280 -1.788 -10.927 1.00 85.44 120 MET A C 1
ATOM 980 O O . MET A 1 120 ? 11.210 -1.804 -11.724 1.00 85.44 120 MET A O 1
ATOM 984 N N . LEU A 1 121 ? 10.467 -1.569 -9.623 1.00 82.88 121 LEU A N 1
ATOM 985 C CA . LEU A 1 121 ? 11.793 -1.298 -9.059 1.00 82.88 121 LEU A CA 1
ATOM 986 C C . LEU A 1 121 ? 12.743 -2.492 -9.193 1.00 82.88 121 LEU A C 1
ATOM 988 O O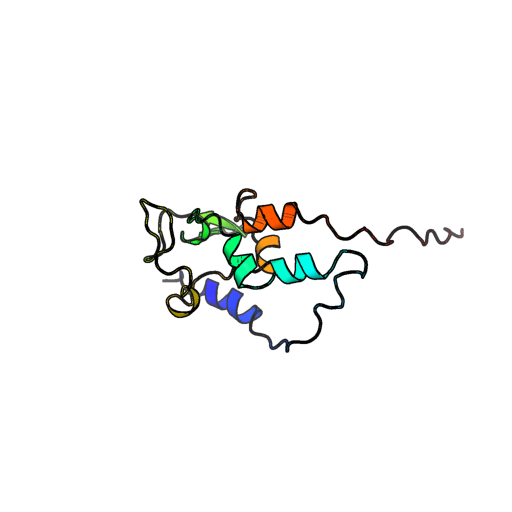 . LEU A 1 121 ? 13.923 -2.292 -9.440 1.00 82.88 121 LEU A O 1
ATOM 992 N N . ALA A 1 122 ? 12.235 -3.722 -9.099 1.00 80.00 122 ALA A N 1
ATOM 993 C CA . ALA A 1 122 ? 13.031 -4.925 -9.346 1.00 80.00 122 ALA A CA 1
ATOM 994 C C . ALA A 1 122 ? 13.449 -5.079 -10.821 1.00 80.00 122 ALA A C 1
ATOM 996 O O . ALA A 1 122 ? 14.473 -5.693 -11.111 1.00 80.00 122 ALA A O 1
ATOM 997 N N . ALA A 1 123 ? 12.660 -4.535 -11.754 1.00 76.62 123 ALA A N 1
ATOM 998 C CA . ALA A 1 123 ? 12.993 -4.509 -13.177 1.00 76.62 123 ALA A CA 1
ATOM 999 C C . ALA A 1 123 ? 14.003 -3.404 -13.534 1.00 76.62 123 ALA A C 1
ATOM 1001 O O . ALA A 1 123 ? 14.599 -3.454 -14.611 1.00 76.62 123 ALA A O 1
ATOM 1002 N N . VAL A 1 124 ? 14.214 -2.422 -12.650 1.00 67.12 124 VAL A N 1
ATOM 1003 C CA . VAL A 1 124 ? 15.287 -1.437 -12.791 1.00 67.12 124 VAL A CA 1
ATOM 1004 C C . VAL A 1 124 ? 16.579 -2.085 -12.287 1.00 67.12 124 VAL A C 1
ATOM 1006 O O . VAL A 1 124 ? 16.660 -2.439 -11.109 1.00 67.12 124 VAL A O 1
ATOM 1009 N N . PRO A 1 125 ? 17.597 -2.281 -13.144 1.00 54.75 125 PRO A N 1
ATOM 1010 C CA . PRO A 1 125 ? 18.851 -2.848 -12.682 1.00 54.75 125 PRO A CA 1
ATOM 1011 C C . PRO A 1 125 ? 19.489 -1.907 -11.652 1.00 54.75 125 PRO A C 1
ATOM 1013 O O . PRO A 1 125 ? 19.416 -0.684 -11.819 1.00 54.75 125 PRO A O 1
ATOM 1016 N N . PRO A 1 126 ? 20.116 -2.453 -10.593 1.00 51.34 126 PRO A N 1
ATOM 1017 C CA . PRO A 1 126 ? 20.856 -1.631 -9.648 1.00 51.34 126 PRO A CA 1
ATOM 1018 C C . PRO A 1 126 ? 21.911 -0.817 -10.410 1.00 51.34 126 PRO A C 1
ATOM 1020 O O . PRO A 1 126 ? 22.410 -1.288 -11.442 1.00 51.34 126 PRO A O 1
ATOM 1023 N N . PRO A 1 127 ? 22.255 0.396 -9.937 1.00 48.38 127 PRO A N 1
ATOM 1024 C CA . PRO A 1 127 ? 23.330 1.157 -10.552 1.00 48.38 127 PRO A CA 1
ATOM 1025 C C . PRO A 1 127 ? 24.575 0.263 -10.641 1.00 48.38 127 PRO A C 1
ATOM 1027 O O . PRO A 1 127 ? 24.811 -0.527 -9.718 1.00 48.38 127 PRO A O 1
ATOM 1030 N N . PRO A 1 128 ? 25.354 0.349 -11.736 1.00 46.78 128 PRO A N 1
ATOM 1031 C CA . PRO A 1 128 ? 26.609 -0.376 -11.835 1.00 46.78 128 PRO A CA 1
ATOM 1032 C C . PRO A 1 128 ? 27.418 -0.118 -10.565 1.00 46.78 128 PRO A C 1
ATOM 1034 O O . PRO A 1 128 ? 27.557 1.027 -10.138 1.00 46.78 128 PRO A O 1
ATOM 1037 N N . GLU A 1 129 ? 27.900 -1.185 -9.938 1.00 52.41 129 GLU A N 1
ATOM 1038 C CA . GLU A 1 129 ? 28.767 -1.161 -8.761 1.00 52.41 129 GLU A CA 1
ATOM 1039 C C . GLU A 1 129 ? 30.105 -0.465 -9.073 1.00 52.41 129 GLU A C 1
ATOM 1041 O O . GLU A 1 129 ? 31.159 -1.081 -9.222 1.00 52.41 129 GLU A O 1
ATOM 1046 N N . GLU A 1 130 ? 30.085 0.856 -9.202 1.00 47.50 130 GLU A N 1
ATOM 1047 C CA . GLU A 1 130 ? 31.257 1.671 -9.486 1.00 47.50 130 GLU A CA 1
ATOM 1048 C C . GLU A 1 130 ? 32.148 1.725 -8.223 1.00 47.50 130 GLU A C 1
ATOM 1050 O O . GLU A 1 130 ? 32.087 2.632 -7.400 1.00 47.50 130 GLU A O 1
ATOM 1055 N N . GLN A 1 131 ? 33.020 0.714 -8.110 1.00 52.44 131 GLN A N 1
ATOM 1056 C CA . GLN A 1 131 ? 34.372 0.782 -7.537 1.00 52.44 131 GLN A CA 1
ATOM 1057 C C . GLN A 1 131 ? 34.565 0.754 -5.996 1.00 52.44 131 GLN A C 1
ATOM 1059 O O . GLN A 1 131 ? 35.254 1.612 -5.449 1.00 52.44 131 GLN A O 1
ATOM 1064 N N . LEU A 1 132 ? 34.181 -0.324 -5.287 1.00 46.09 132 LEU A N 1
ATOM 1065 C CA . LEU A 1 132 ? 34.845 -0.667 -3.997 1.00 46.09 132 LEU A CA 1
ATOM 1066 C C . LEU A 1 132 ? 36.098 -1.556 -4.179 1.00 46.09 132 LEU A C 1
ATOM 1068 O O . LEU A 1 132 ? 36.827 -1.839 -3.229 1.00 46.09 132 LEU A O 1
ATOM 1072 N N . HIS A 1 133 ? 36.435 -1.960 -5.408 1.00 49.38 133 HIS A N 1
ATOM 1073 C CA . HIS A 1 133 ? 37.630 -2.763 -5.680 1.00 49.38 133 HIS A CA 1
ATOM 1074 C C . HIS A 1 133 ? 38.738 -1.958 -6.363 1.00 49.38 133 HIS A C 1
ATOM 1076 O O . HIS A 1 133 ? 39.079 -2.235 -7.505 1.00 49.38 133 HIS A O 1
ATOM 1082 N N . LYS A 1 134 ? 39.339 -0.982 -5.666 1.00 47.12 134 LYS A N 1
ATOM 1083 C CA . LYS A 1 134 ? 40.711 -0.502 -5.950 1.00 47.12 134 LYS A CA 1
ATOM 1084 C C . LYS A 1 134 ? 41.240 0.407 -4.837 1.00 47.12 134 LYS A C 1
ATOM 1086 O O . LYS A 1 134 ? 41.368 1.610 -4.991 1.00 47.12 134 LYS A O 1
ATOM 1091 N N . ARG A 1 135 ? 41.651 -0.209 -3.729 1.00 41.94 135 ARG A N 1
ATOM 1092 C CA . ARG A 1 135 ? 42.937 0.079 -3.065 1.00 41.94 135 ARG A CA 1
ATOM 1093 C C . ARG A 1 135 ? 43.278 -1.077 -2.122 1.00 41.94 135 ARG A C 1
ATOM 1095 O O . ARG A 1 135 ? 43.288 -0.955 -0.905 1.00 41.94 135 ARG A O 1
ATOM 1102 N N . LYS A 1 136 ? 43.661 -2.215 -2.716 1.00 49.00 136 LYS A N 1
ATOM 1103 C CA . LYS A 1 136 ? 44.666 -3.094 -2.100 1.00 49.00 136 LYS A CA 1
ATOM 1104 C C . LYS A 1 136 ? 45.981 -2.303 -2.018 1.00 49.00 136 LYS A C 1
ATOM 1106 O O . LYS A 1 136 ? 46.877 -2.502 -2.833 1.00 49.00 136 LYS A O 1
ATOM 1111 N N . VAL A 1 137 ? 46.103 -1.367 -1.076 1.00 47.81 137 VAL A N 1
ATOM 1112 C CA . VAL A 1 137 ? 47.404 -0.784 -0.727 1.00 47.81 137 VAL A CA 1
ATOM 1113 C C . VAL A 1 137 ? 47.995 -1.672 0.350 1.00 47.81 137 VAL A C 1
ATOM 1115 O O . VAL A 1 137 ? 47.662 -1.567 1.521 1.00 47.81 137 VAL A O 1
ATOM 1118 N N . ARG A 1 138 ? 48.813 -2.614 -0.130 1.00 45.28 138 ARG A N 1
ATOM 1119 C CA . ARG A 1 138 ? 49.936 -3.259 0.555 1.00 45.28 138 ARG A CA 1
ATOM 1120 C C . ARG A 1 138 ? 49.842 -3.294 2.087 1.00 45.28 138 ARG A C 1
ATOM 1122 O O . ARG A 1 138 ? 50.227 -2.337 2.752 1.00 45.28 138 ARG A O 1
ATOM 1129 N N . ARG A 1 139 ? 49.548 -4.485 2.626 1.00 53.59 139 ARG A N 1
ATOM 1130 C CA . ARG A 1 139 ? 50.195 -4.949 3.862 1.00 53.59 139 ARG A CA 1
ATOM 1131 C C . ARG A 1 139 ? 51.700 -4.680 3.723 1.00 53.59 139 ARG A C 1
ATOM 1133 O O . ARG A 1 139 ? 52.372 -5.351 2.939 1.00 53.59 139 ARG A O 1
ATOM 1140 N N . ARG A 1 140 ? 52.212 -3.666 4.418 1.00 47.81 140 ARG A N 1
ATOM 1141 C CA . ARG A 1 140 ? 53.627 -3.599 4.779 1.00 47.81 140 ARG A CA 1
ATOM 1142 C C . ARG A 1 140 ? 53.755 -4.246 6.155 1.00 47.81 140 ARG A C 1
ATOM 1144 O O . ARG A 1 140 ? 52.914 -4.000 7.012 1.00 47.81 140 ARG A O 1
ATOM 1151 N N . ARG A 1 141 ? 54.743 -5.140 6.209 1.00 48.19 141 ARG A N 1
ATOM 1152 C CA . ARG A 1 141 ? 55.333 -5.821 7.366 1.00 48.19 141 ARG A CA 1
ATOM 1153 C C . ARG A 1 141 ? 55.205 -5.064 8.676 1.00 48.19 141 ARG A C 1
ATOM 1155 O O . ARG A 1 141 ? 55.477 -3.845 8.643 1.00 48.19 141 ARG A O 1
#

Foldseek 3Di:
DPDPVVVVVVVVVVPDDDPPDDPPPPAPPDPPVVVVVVCQPPVNVLVLAPLQLQLQFDWDADPVRDIDGDPHGHPQQDPVVSHRNCSVCCCVVPVVRDDCHLVVVVVDPPDDCPGSSNVVVVVDDDHPPPDPPDDPPDDDD